Protein AF-A0A9Q5F091-F1 (afdb_monomer_lite)

Foldseek 3Di:
DDDDDDPPPPVVVVVVVVVVVVVVVVVVVVPPPPPPPPPPPPPPPPPCPVPLPPCQPWDFDADPPPGDTGTWGKDAFDADDPVLQVVVVVVVVVVCVVCVVVFDWDWDADDPRDDTDIDTDGDDDPDDGDDGRVVARIWTADPVGDIDGHD

Organism: Rhodococcus hoagii (NCBI:txid43767)

pLDDT: mean 79.14, std 17.38, range [46.16, 98.0]

Structure (mmCIF, N/CA/C/O backbone):
data_AF-A0A9Q5F091-F1
#
_entry.id   AF-A0A9Q5F091-F1
#
loop_
_atom_site.group_PDB
_atom_site.id
_atom_site.type_symbol
_atom_site.label_atom_id
_atom_site.label_alt_id
_atom_site.label_comp_id
_atom_site.label_asym_id
_atom_site.label_entity_id
_atom_site.label_seq_id
_atom_site.pdbx_PDB_ins_code
_atom_site.Cartn_x
_atom_sit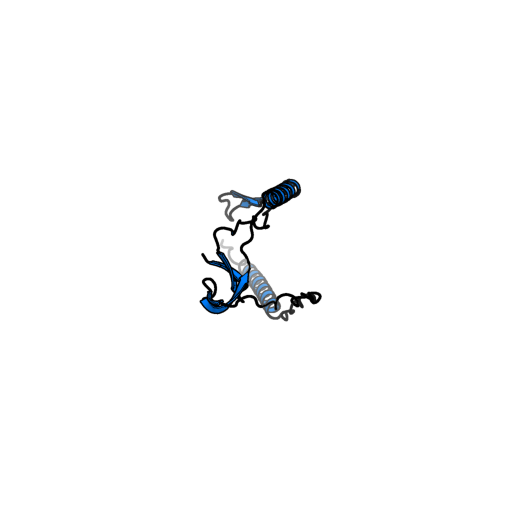e.Cartn_y
_atom_site.Cartn_z
_atom_site.occupancy
_atom_site.B_iso_or_equiv
_atom_site.auth_seq_id
_atom_site.auth_comp_id
_atom_site.auth_asym_id
_atom_site.auth_atom_id
_atom_site.pdbx_PDB_model_num
ATOM 1 N N . MET A 1 1 ? 9.889 -24.388 -79.174 1.00 46.16 1 MET A N 1
ATOM 2 C CA . MET A 1 1 ? 10.856 -24.193 -78.073 1.00 46.16 1 MET A CA 1
ATOM 3 C C . MET A 1 1 ? 10.062 -23.930 -76.803 1.00 46.16 1 MET A C 1
ATOM 5 O O . MET A 1 1 ? 9.652 -22.805 -76.570 1.00 46.16 1 MET A O 1
ATOM 9 N N . THR A 1 2 ? 9.759 -24.978 -76.042 1.00 48.59 2 THR A N 1
ATOM 10 C CA . THR A 1 2 ? 8.957 -24.919 -74.810 1.00 48.59 2 THR A CA 1
ATOM 11 C C . THR A 1 2 ? 9.569 -25.904 -73.822 1.00 48.59 2 THR A C 1
ATOM 13 O O . THR A 1 2 ? 9.268 -27.091 -73.843 1.00 48.59 2 THR A O 1
ATOM 16 N N . ALA A 1 3 ? 10.494 -25.411 -73.001 1.00 50.12 3 ALA A N 1
ATOM 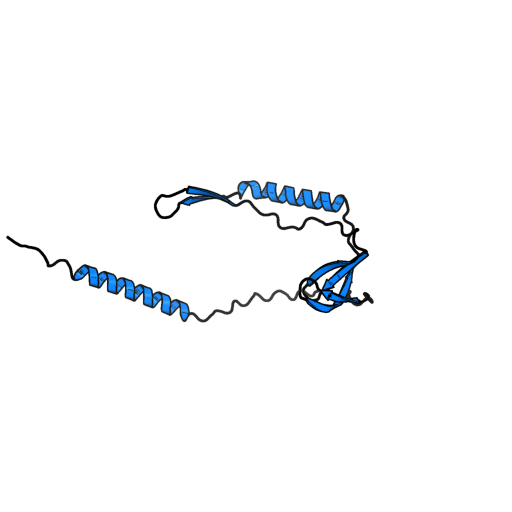17 C CA . ALA A 1 3 ? 11.071 -26.147 -71.883 1.00 50.12 3 ALA A CA 1
ATOM 18 C C . ALA A 1 3 ? 10.627 -25.453 -70.591 1.00 50.12 3 ALA A C 1
ATOM 20 O O . ALA A 1 3 ? 11.285 -24.548 -70.090 1.00 50.12 3 ALA A O 1
ATOM 21 N N . LEU A 1 4 ? 9.457 -25.841 -70.096 1.00 55.97 4 LEU A N 1
ATOM 22 C CA . LEU A 1 4 ? 8.958 -25.486 -68.774 1.00 55.97 4 LEU A CA 1
ATOM 23 C C . LEU A 1 4 ? 8.281 -26.726 -68.188 1.00 55.97 4 LEU A C 1
ATOM 25 O O . LEU A 1 4 ? 7.630 -27.468 -68.918 1.00 55.97 4 LEU A O 1
ATOM 29 N N . SER A 1 5 ? 8.422 -26.885 -66.871 1.00 56.94 5 SER A N 1
ATOM 30 C CA . SER A 1 5 ? 7.653 -27.791 -65.999 1.00 56.94 5 SER A CA 1
ATOM 31 C C . SER A 1 5 ? 8.273 -29.137 -65.612 1.00 56.94 5 SER A C 1
ATOM 33 O O . SER A 1 5 ? 7.636 -30.168 -65.785 1.00 56.94 5 SER A O 1
ATOM 35 N N . ILE A 1 6 ? 9.445 -29.141 -64.955 1.00 56.03 6 ILE A N 1
ATOM 36 C CA . ILE A 1 6 ? 9.858 -30.283 -64.097 1.00 56.03 6 ILE A CA 1
ATOM 37 C C . ILE A 1 6 ? 10.563 -29.840 -62.786 1.00 56.03 6 ILE A C 1
ATOM 39 O O . ILE A 1 6 ? 11.452 -30.521 -62.295 1.00 56.03 6 ILE A O 1
ATOM 43 N N . ILE A 1 7 ? 10.204 -28.695 -62.183 1.00 54.75 7 ILE A N 1
ATOM 44 C CA . ILE A 1 7 ? 10.797 -28.262 -60.884 1.00 54.75 7 ILE A CA 1
ATOM 45 C C . ILE A 1 7 ? 9.779 -28.301 -59.718 1.00 54.75 7 ILE A C 1
ATOM 47 O O . ILE A 1 7 ? 10.146 -28.224 -58.550 1.00 54.75 7 ILE A O 1
ATOM 51 N N . ALA A 1 8 ? 8.490 -28.522 -59.990 1.00 56.31 8 ALA A N 1
ATOM 52 C CA . ALA A 1 8 ? 7.433 -28.398 -58.981 1.00 56.31 8 ALA A CA 1
ATOM 53 C C . ALA A 1 8 ? 7.335 -29.493 -57.880 1.00 56.31 8 ALA A C 1
ATOM 55 O O . ALA A 1 8 ? 6.870 -29.151 -56.792 1.00 56.31 8 ALA A O 1
ATOM 56 N N . PRO A 1 9 ? 7.735 -30.775 -58.052 1.00 56.84 9 PRO A N 1
ATOM 57 C CA . PRO A 1 9 ? 7.363 -31.794 -57.060 1.00 56.84 9 PRO A CA 1
ATOM 58 C C . PRO A 1 9 ? 8.270 -31.853 -55.818 1.00 56.84 9 PRO A C 1
ATOM 60 O O . PRO A 1 9 ? 7.852 -32.386 -54.793 1.00 56.84 9 PRO A O 1
ATOM 63 N N . LEU A 1 10 ? 9.487 -31.293 -55.858 1.00 58.00 10 LEU A N 1
ATOM 64 C CA . LEU A 1 10 ? 10.433 -31.397 -54.734 1.00 58.00 10 LEU A CA 1
ATOM 65 C C . LEU A 1 10 ? 10.138 -30.403 -53.599 1.00 58.00 10 LEU A C 1
ATOM 67 O O . LEU A 1 10 ? 10.298 -30.740 -52.427 1.00 58.00 10 LEU A O 1
ATOM 71 N N . GLY A 1 11 ? 9.653 -29.200 -53.924 1.00 61.00 11 GLY A N 1
ATOM 72 C CA . GLY A 1 11 ? 9.332 -28.182 -52.916 1.00 61.00 11 GLY A CA 1
ATOM 73 C C . GLY A 1 11 ? 8.146 -28.569 -52.030 1.00 61.00 11 GLY A C 1
ATOM 74 O O . GLY A 1 11 ? 8.183 -28.367 -50.817 1.00 61.00 11 GLY A O 1
ATOM 75 N N . LEU A 1 12 ? 7.116 -29.193 -52.614 1.00 66.19 12 LEU A N 1
ATOM 76 C CA . LEU A 1 12 ? 5.919 -29.597 -51.872 1.00 66.19 12 LEU A CA 1
ATOM 77 C C . LEU A 1 12 ? 6.232 -30.697 -50.845 1.00 66.19 12 LEU A C 1
ATOM 79 O O . LEU A 1 12 ? 5.721 -30.675 -49.727 1.00 66.19 12 LEU A O 1
ATOM 83 N N . LEU A 1 13 ? 7.119 -31.627 -51.204 1.00 68.31 13 LEU A N 1
ATOM 84 C CA . LEU A 1 13 ? 7.496 -32.754 -50.352 1.00 68.31 13 LEU A CA 1
ATOM 85 C C . LEU A 1 13 ? 8.322 -32.294 -49.138 1.00 68.31 13 LEU A C 1
ATOM 87 O O . LEU A 1 13 ? 8.102 -32.772 -48.025 1.00 68.31 13 LEU A O 1
ATOM 91 N N . ALA A 1 14 ? 9.193 -31.295 -49.318 1.00 70.19 14 ALA A N 1
ATOM 92 C CA . ALA A 1 14 ? 9.933 -30.672 -48.220 1.00 70.19 14 ALA A CA 1
ATOM 93 C C . ALA A 1 14 ? 9.009 -29.928 -47.235 1.00 70.19 14 ALA A C 1
ATOM 95 O O . ALA A 1 14 ? 9.175 -30.055 -46.022 1.00 70.19 14 ALA A O 1
ATOM 96 N N . ILE A 1 15 ? 7.997 -29.206 -47.732 1.00 69.38 15 ILE A N 1
ATOM 97 C CA . ILE A 1 15 ? 7.033 -28.483 -46.883 1.00 69.38 15 ILE A CA 1
ATOM 98 C C . ILE A 1 15 ? 6.187 -29.462 -46.053 1.00 69.38 15 ILE A C 1
ATOM 100 O O . ILE A 1 15 ? 5.998 -29.247 -44.854 1.00 69.38 15 ILE A O 1
ATOM 104 N N . VAL A 1 16 ? 5.735 -30.571 -46.649 1.00 70.81 16 VAL A N 1
ATOM 105 C CA . VAL A 1 16 ? 4.963 -31.609 -45.940 1.00 70.81 16 VAL A CA 1
ATOM 106 C C . VAL A 1 16 ? 5.805 -32.306 -44.860 1.00 70.81 16 VAL A C 1
ATOM 108 O O . VAL A 1 16 ? 5.307 -32.571 -43.763 1.00 70.81 16 VAL A O 1
ATOM 111 N N . LEU A 1 17 ? 7.094 -32.553 -45.111 1.00 71.88 17 LEU A N 1
ATOM 112 C CA . LEU A 1 17 ? 8.000 -33.134 -44.110 1.00 71.88 17 LEU A CA 1
ATOM 113 C C . LEU A 1 17 ? 8.253 -32.189 -42.924 1.00 71.88 17 LEU A C 1
ATOM 115 O O . LEU A 1 17 ? 8.247 -32.633 -41.776 1.00 71.88 17 LEU A O 1
ATOM 119 N N . ILE A 1 18 ? 8.411 -30.884 -43.170 1.00 68.75 18 ILE A N 1
ATOM 120 C CA . ILE A 1 18 ? 8.593 -29.896 -42.094 1.00 68.75 18 ILE A CA 1
ATOM 121 C C . ILE A 1 18 ? 7.309 -29.760 -41.260 1.00 68.75 18 ILE A C 1
ATOM 123 O O . ILE A 1 18 ? 7.378 -29.755 -40.031 1.00 68.75 18 ILE A O 1
ATOM 127 N N . ALA A 1 19 ? 6.137 -29.715 -41.903 1.00 65.75 19 ALA A N 1
ATOM 128 C CA . ALA A 1 19 ? 4.849 -29.592 -41.217 1.00 65.75 19 ALA A CA 1
ATOM 129 C C . ALA A 1 19 ? 4.502 -30.824 -40.358 1.00 65.75 19 ALA A C 1
ATOM 131 O O . ALA A 1 19 ? 3.948 -30.700 -39.267 1.00 65.75 19 ALA A O 1
ATOM 132 N N . THR A 1 20 ? 4.850 -32.030 -40.811 1.00 69.56 20 THR A N 1
ATOM 133 C CA . THR A 1 20 ? 4.603 -33.257 -40.033 1.00 69.56 20 THR A CA 1
ATOM 134 C C . THR A 1 20 ? 5.562 -33.399 -38.846 1.00 69.56 20 THR A C 1
ATOM 136 O O . THR A 1 20 ? 5.156 -33.870 -37.780 1.00 69.56 20 THR A O 1
ATOM 139 N N . ALA A 1 21 ? 6.809 -32.931 -38.974 1.00 65.19 21 ALA A N 1
ATOM 140 C CA . ALA A 1 21 ? 7.776 -32.914 -37.877 1.00 65.19 21 ALA A CA 1
ATOM 141 C C . ALA A 1 21 ? 7.404 -31.918 -36.759 1.00 65.19 21 ALA A C 1
ATOM 143 O O . ALA A 1 21 ? 7.604 -32.219 -35.579 1.00 65.19 21 ALA A O 1
ATOM 144 N N . THR A 1 22 ? 6.835 -30.754 -37.095 1.00 60.06 22 THR A N 1
ATOM 145 C CA . THR A 1 22 ? 6.376 -29.777 -36.091 1.00 60.06 22 THR A CA 1
ATOM 146 C C . THR A 1 22 ? 5.136 -30.261 -35.344 1.00 60.06 22 THR A C 1
ATOM 148 O O . THR A 1 22 ? 5.084 -30.117 -34.123 1.00 60.06 22 THR A O 1
ATOM 151 N N . LEU A 1 23 ? 4.190 -30.916 -36.027 1.00 64.88 23 LEU A N 1
ATOM 152 C CA . LEU A 1 23 ? 2.995 -31.483 -35.388 1.00 64.88 23 LEU A CA 1
ATOM 153 C C . LEU A 1 23 ? 3.333 -32.594 -34.381 1.00 64.88 23 LEU A C 1
ATOM 155 O O . LEU A 1 23 ? 2.742 -32.633 -33.303 1.00 64.88 23 LEU A O 1
ATOM 159 N N . ARG A 1 24 ? 4.329 -33.446 -34.668 1.00 61.56 24 ARG A N 1
ATOM 160 C CA . ARG A 1 24 ? 4.795 -34.457 -33.698 1.00 61.56 24 ARG A CA 1
ATOM 161 C C . ARG A 1 24 ? 5.388 -33.838 -32.430 1.00 61.56 24 ARG A C 1
ATOM 163 O O . ARG A 1 24 ? 5.062 -34.285 -31.338 1.00 61.56 24 ARG A O 1
ATOM 170 N N . LYS A 1 25 ? 6.184 -32.769 -32.549 1.00 59.47 25 LYS A N 1
ATOM 171 C CA . LYS A 1 25 ? 6.763 -32.087 -31.377 1.00 59.47 25 LYS A CA 1
ATOM 172 C C . LYS A 1 25 ? 5.717 -31.446 -30.461 1.00 59.47 25 LYS A C 1
ATOM 174 O O . LYS A 1 25 ? 5.947 -31.371 -29.259 1.00 59.47 25 LYS A O 1
ATOM 179 N N . VAL A 1 26 ? 4.597 -30.972 -31.008 1.00 59.03 26 VAL A N 1
ATOM 180 C CA . VAL A 1 26 ? 3.511 -30.390 -30.199 1.00 59.03 26 VAL A CA 1
ATOM 181 C C . VAL A 1 26 ? 2.747 -31.483 -29.446 1.00 59.03 26 VAL A C 1
ATOM 183 O O . VAL A 1 26 ? 2.454 -31.303 -28.267 1.00 59.03 26 VAL A O 1
ATOM 186 N N . ALA A 1 27 ? 2.510 -32.639 -30.074 1.00 60.69 27 ALA A N 1
ATOM 187 C CA . ALA A 1 27 ? 1.851 -33.771 -29.419 1.00 60.69 27 ALA A CA 1
ATOM 188 C C . ALA A 1 27 ? 2.673 -34.340 -28.244 1.00 60.69 27 ALA A C 1
ATOM 190 O O . ALA A 1 27 ? 2.112 -34.666 -27.197 1.00 60.69 27 ALA A O 1
ATOM 191 N N . ASP A 1 28 ? 4.003 -34.384 -28.371 1.00 59.84 28 ASP A N 1
ATOM 192 C CA . ASP A 1 28 ? 4.885 -34.846 -27.289 1.00 59.84 28 ASP A CA 1
ATOM 193 C C . ASP A 1 28 ? 4.919 -33.876 -26.089 1.00 59.84 28 ASP A C 1
ATOM 195 O O . ASP A 1 28 ? 5.155 -34.297 -24.954 1.00 59.84 28 ASP A O 1
ATOM 199 N N . LEU A 1 29 ? 4.640 -32.582 -26.298 1.00 59.31 29 LEU A N 1
ATOM 200 C CA . LEU A 1 29 ? 4.561 -31.598 -25.211 1.00 59.31 29 LEU A CA 1
ATOM 201 C C . LEU A 1 29 ? 3.266 -31.717 -24.394 1.00 59.31 29 LEU A C 1
ATOM 203 O O . LEU A 1 29 ? 3.285 -31.427 -23.197 1.00 59.31 29 LEU A O 1
ATOM 207 N N . GLU A 1 30 ? 2.161 -32.172 -24.994 1.00 60.97 30 GLU A N 1
ATOM 208 C CA . GLU A 1 30 ? 0.901 -32.389 -24.266 1.00 60.97 30 GLU A CA 1
ATOM 209 C C . GLU A 1 30 ? 0.921 -33.653 -23.396 1.00 60.97 30 GLU A C 1
ATOM 211 O O . GLU A 1 30 ? 0.246 -33.697 -22.366 1.00 60.97 30 GLU A O 1
ATOM 216 N N . GLN A 1 31 ? 1.722 -34.661 -23.757 1.00 59.34 31 GLN A N 1
ATOM 217 C CA . GLN A 1 31 ? 1.837 -35.907 -22.988 1.00 59.34 31 GLN A CA 1
ATOM 218 C C . GLN A 1 31 ? 2.894 -35.865 -21.881 1.00 59.34 31 GLN A C 1
ATOM 220 O O . GLN A 1 31 ? 3.023 -36.828 -21.120 1.00 59.34 31 GLN A O 1
ATOM 225 N N . ALA A 1 32 ? 3.632 -34.760 -21.737 1.00 57.81 32 ALA A N 1
ATOM 226 C CA . ALA A 1 32 ? 4.542 -34.606 -20.615 1.00 57.81 32 ALA A CA 1
ATOM 227 C C . ALA A 1 32 ? 3.733 -34.686 -19.303 1.00 57.81 32 ALA A C 1
ATOM 229 O O . ALA A 1 32 ? 2.838 -33.861 -19.079 1.00 57.81 32 ALA A O 1
ATOM 230 N N . PRO A 1 33 ? 4.013 -35.663 -18.415 1.00 64.88 33 PRO A N 1
ATOM 231 C CA . PRO A 1 33 ? 3.297 -35.783 -17.158 1.00 64.88 33 PRO A CA 1
ATOM 232 C C . PRO A 1 33 ? 3.464 -34.463 -16.421 1.00 64.88 33 PRO A C 1
ATOM 234 O O . PRO A 1 33 ? 4.595 -34.038 -16.177 1.00 64.88 33 PRO A O 1
ATOM 237 N N . ARG A 1 34 ? 2.340 -33.802 -16.104 1.00 62.59 34 ARG A N 1
ATOM 238 C CA . ARG A 1 34 ? 2.311 -32.570 -15.310 1.00 62.59 34 ARG A CA 1
ATOM 239 C C . ARG A 1 34 ? 3.081 -32.840 -14.029 1.00 62.59 34 ARG A C 1
ATOM 241 O O . ARG A 1 34 ? 2.547 -33.397 -13.068 1.00 62.59 34 ARG A O 1
ATOM 248 N N . ARG A 1 35 ? 4.362 -32.481 -14.043 1.00 60.94 35 ARG A N 1
ATOM 249 C CA . ARG A 1 35 ? 5.259 -32.608 -12.911 1.00 60.94 35 ARG A CA 1
ATOM 250 C C . ARG A 1 35 ? 4.660 -31.665 -11.889 1.00 60.94 35 ARG A C 1
ATOM 252 O O . ARG A 1 35 ? 4.774 -30.451 -12.034 1.00 60.94 35 ARG A O 1
ATOM 259 N N . LYS A 1 36 ? 3.914 -32.216 -10.924 1.00 60.22 36 LYS A N 1
ATOM 260 C CA . LYS A 1 36 ? 3.425 -31.455 -9.780 1.00 60.22 36 LYS A CA 1
ATOM 261 C C . LYS A 1 36 ? 4.671 -30.814 -9.202 1.00 60.22 36 LYS A C 1
ATOM 263 O O . LYS A 1 36 ? 5.530 -31.520 -8.677 1.00 60.22 36 LYS A O 1
ATOM 268 N N . ILE A 1 37 ? 4.808 -29.506 -9.400 1.00 64.44 37 ILE A N 1
ATOM 269 C CA . ILE A 1 37 ? 5.823 -28.710 -8.734 1.00 64.44 37 ILE A CA 1
ATOM 270 C C . ILE A 1 37 ? 5.488 -28.903 -7.261 1.00 64.44 37 ILE A C 1
ATOM 272 O O . ILE A 1 37 ? 4.540 -28.305 -6.752 1.00 64.44 37 ILE A O 1
ATOM 276 N N . ARG A 1 38 ? 6.185 -29.842 -6.610 1.00 55.81 38 ARG A N 1
ATOM 277 C CA . ARG A 1 38 ? 6.217 -29.921 -5.158 1.00 55.81 38 ARG A CA 1
ATOM 278 C C . ARG A 1 38 ? 6.728 -28.553 -4.760 1.00 55.81 38 ARG A C 1
ATOM 280 O O . ARG A 1 38 ? 7.891 -28.238 -5.013 1.00 55.81 38 ARG A O 1
ATOM 287 N N . ARG A 1 39 ? 5.828 -27.712 -4.243 1.00 58.50 39 ARG A N 1
ATOM 288 C CA . ARG A 1 39 ? 6.260 -26.543 -3.492 1.00 58.50 39 ARG A CA 1
ATOM 289 C C . ARG A 1 39 ? 7.262 -27.095 -2.477 1.00 58.50 39 ARG A C 1
ATOM 291 O O . ARG A 1 39 ? 6.912 -28.085 -1.832 1.00 58.50 39 ARG A O 1
ATOM 298 N N . PRO A 1 40 ? 8.498 -26.570 -2.419 1.00 65.06 40 PRO A N 1
ATOM 299 C CA . PRO A 1 40 ? 9.392 -26.927 -1.330 1.00 65.06 40 PRO A CA 1
ATOM 300 C C . PRO A 1 40 ? 8.585 -26.745 -0.054 1.00 65.06 40 PRO A C 1
ATOM 302 O O . PRO A 1 40 ? 7.891 -25.730 0.063 1.00 65.06 40 PRO A O 1
ATOM 305 N N . ASP A 1 41 ? 8.586 -27.773 0.795 1.00 53.56 41 ASP A N 1
ATOM 306 C CA . ASP A 1 41 ? 7.893 -27.763 2.072 1.00 53.56 41 ASP A CA 1
ATOM 307 C C . ASP A 1 41 ? 8.270 -26.451 2.750 1.00 53.56 41 ASP A C 1
ATOM 309 O O . ASP A 1 41 ? 9.414 -26.258 3.167 1.00 53.56 41 ASP A O 1
ATOM 313 N N . SER A 1 42 ? 7.343 -25.486 2.727 1.00 52.97 42 SER A N 1
ATOM 314 C CA . SER A 1 42 ? 7.532 -24.246 3.454 1.00 52.97 42 SER A CA 1
ATOM 315 C C . SER A 1 42 ? 7.755 -24.707 4.884 1.00 52.97 42 SER A C 1
ATOM 317 O O . SER A 1 42 ? 6.882 -25.421 5.393 1.00 52.97 42 SER A O 1
ATOM 319 N N . PRO A 1 43 ? 8.916 -24.400 5.500 1.00 55.78 43 PRO A N 1
ATOM 320 C CA . PRO A 1 43 ? 9.135 -24.756 6.888 1.00 55.78 43 PRO A CA 1
ATOM 321 C C . PRO A 1 43 ? 7.915 -24.236 7.616 1.00 55.78 43 PRO A C 1
ATOM 323 O O . PRO A 1 43 ? 7.555 -23.075 7.405 1.00 55.78 43 PRO A O 1
ATOM 326 N N . ALA A 1 44 ? 7.227 -25.142 8.317 1.00 55.75 44 ALA A N 1
ATOM 327 C CA . ALA A 1 44 ? 6.014 -24.840 9.045 1.00 55.75 44 ALA A CA 1
ATOM 328 C C . ALA A 1 44 ? 6.263 -23.515 9.749 1.00 55.75 44 ALA A C 1
ATOM 330 O O . ALA A 1 44 ? 7.090 -23.432 10.660 1.00 55.75 44 ALA A O 1
ATOM 331 N N . ALA A 1 45 ? 5.643 -22.454 9.231 1.00 53.59 45 ALA A N 1
ATOM 332 C CA . ALA A 1 45 ? 5.605 -21.205 9.934 1.00 53.59 45 ALA A CA 1
ATOM 333 C C . ALA A 1 45 ? 4.763 -21.567 11.142 1.00 53.59 45 ALA A C 1
ATOM 335 O O . ALA A 1 45 ? 3.538 -21.636 11.061 1.00 53.59 45 ALA A O 1
ATOM 336 N N . THR A 1 46 ? 5.443 -21.920 12.229 1.00 48.09 46 THR A N 1
ATOM 337 C CA . THR A 1 46 ? 4.897 -21.928 13.569 1.00 48.09 46 THR A CA 1
ATOM 338 C C . THR A 1 46 ? 4.544 -20.475 13.835 1.00 48.09 46 THR A C 1
ATOM 340 O O . THR A 1 46 ? 5.264 -19.741 14.500 1.00 48.09 46 THR A O 1
ATOM 343 N N . THR A 1 47 ? 3.460 -20.018 13.211 1.00 49.41 47 THR A N 1
ATOM 344 C CA . THR A 1 47 ? 2.727 -18.858 13.651 1.00 49.41 47 THR A CA 1
ATOM 345 C C . THR A 1 47 ? 2.198 -19.287 14.999 1.00 49.41 47 THR A C 1
ATOM 347 O O . THR A 1 47 ? 1.198 -19.998 15.100 1.00 49.41 47 THR A O 1
ATOM 350 N N . THR A 1 48 ? 2.925 -18.908 16.038 1.00 48.22 48 THR A N 1
ATOM 351 C CA . THR A 1 48 ? 2.418 -18.709 17.386 1.00 48.22 48 THR A CA 1
ATOM 352 C C . THR A 1 48 ? 1.285 -17.678 17.316 1.00 48.22 48 THR A C 1
ATOM 354 O O . THR A 1 48 ? 1.386 -16.568 17.816 1.00 48.22 48 THR A O 1
ATOM 357 N N . ASN A 1 49 ? 0.165 -18.062 16.700 1.00 49.84 49 ASN A N 1
ATOM 358 C CA . ASN A 1 49 ? -1.133 -17.397 16.794 1.00 49.84 49 ASN A CA 1
ATOM 359 C C . ASN A 1 49 ? -1.806 -17.731 18.138 1.00 49.84 49 ASN A C 1
ATOM 361 O O . ASN A 1 49 ? -3.019 -17.647 18.281 1.00 49.84 49 ASN A O 1
ATOM 365 N N . THR A 1 50 ? -1.026 -18.115 19.150 1.00 48.84 50 THR A N 1
ATOM 366 C CA . THR A 1 50 ? -1.505 -18.464 20.492 1.00 48.84 50 THR A CA 1
ATOM 367 C C . THR A 1 50 ? -1.856 -17.223 21.325 1.00 48.84 50 THR A C 1
ATOM 369 O O . THR A 1 50 ? -2.220 -17.355 22.484 1.00 48.84 50 THR A O 1
ATOM 372 N N . HIS A 1 51 ? -1.774 -16.015 20.753 1.00 48.53 51 HIS A N 1
ATOM 373 C CA . HIS A 1 51 ? -2.031 -14.757 21.462 1.00 48.53 51 HIS A CA 1
ATOM 374 C C . HIS A 1 51 ? -3.262 -13.967 20.985 1.00 48.53 51 HIS A C 1
ATOM 376 O O . HIS A 1 51 ? -3.470 -12.857 21.460 1.00 48.53 51 HIS A O 1
ATOM 382 N N . LEU A 1 52 ? -4.091 -14.511 20.083 1.00 51.91 52 LEU A N 1
ATOM 383 C CA . LEU A 1 52 ? -5.283 -13.806 19.572 1.00 51.91 52 LEU A CA 1
ATOM 384 C C . LEU A 1 52 ? -6.585 -14.109 20.335 1.00 51.91 52 LEU A C 1
ATOM 386 O O . LEU A 1 52 ? -7.610 -13.507 20.045 1.00 51.91 52 LEU A O 1
ATOM 390 N N . ALA A 1 53 ? -6.562 -14.999 21.330 1.00 46.28 53 ALA A N 1
ATOM 391 C CA . ALA A 1 53 ? -7.744 -15.368 22.115 1.00 46.28 53 ALA A CA 1
ATOM 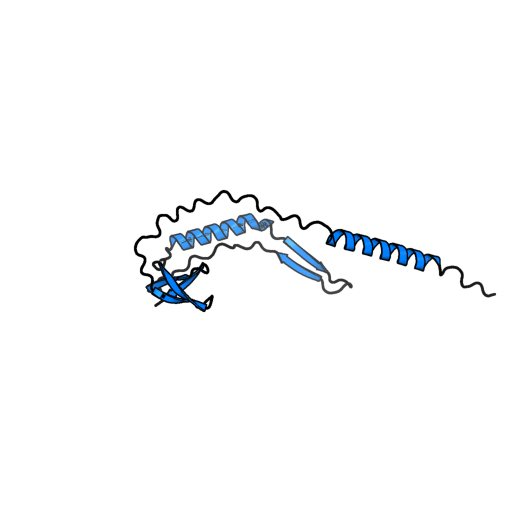392 C C . ALA A 1 53 ? -7.933 -14.490 23.368 1.00 46.28 53 ALA A C 1
ATOM 394 O O . ALA A 1 53 ? -8.264 -14.990 24.439 1.00 46.28 53 ALA A O 1
ATOM 395 N N . THR A 1 54 ? -7.678 -13.186 23.264 1.00 50.97 54 THR A N 1
ATOM 396 C CA . THR A 1 54 ? -8.066 -12.219 24.299 1.00 50.97 54 THR A CA 1
ATOM 397 C C . THR A 1 54 ? -9.342 -11.532 23.841 1.00 50.97 54 THR A C 1
ATOM 399 O O . THR A 1 54 ? -9.219 -10.530 23.151 1.00 50.97 54 THR A O 1
ATOM 402 N N . ASP A 1 55 ? -10.518 -12.094 24.147 1.00 49.56 55 ASP A N 1
ATOM 403 C CA . ASP A 1 55 ? -11.855 -11.461 24.083 1.00 49.56 55 ASP A CA 1
ATOM 404 C C . ASP A 1 55 ? -11.984 -10.252 23.128 1.00 49.56 55 ASP A C 1
ATOM 406 O O . ASP A 1 55 ? -12.424 -9.166 23.512 1.00 49.56 55 ASP A O 1
ATOM 410 N N . GLN A 1 56 ? -11.559 -10.405 21.868 1.00 57.25 56 GLN A N 1
ATOM 411 C CA . GLN A 1 56 ? -11.693 -9.349 20.878 1.00 57.25 56 GLN A CA 1
ATOM 412 C C . GLN A 1 56 ? -13.149 -9.385 20.467 1.00 57.25 56 GLN A C 1
ATOM 414 O O . GLN A 1 56 ? -13.573 -10.318 19.796 1.00 57.25 56 GLN A O 1
ATOM 419 N N . PHE A 1 57 ? -13.914 -8.405 20.941 1.00 60.19 57 PHE A N 1
ATOM 420 C CA . PHE A 1 57 ? -15.325 -8.229 20.631 1.00 60.19 57 PHE A CA 1
ATOM 421 C C . PHE A 1 57 ? -15.593 -8.578 19.156 1.00 60.19 57 PHE A C 1
ATOM 423 O O . PHE A 1 57 ? -15.083 -7.929 18.245 1.00 60.19 57 PHE A O 1
ATOM 430 N N . GLU A 1 58 ? -16.363 -9.635 18.914 1.00 67.56 58 GLU A N 1
ATOM 431 C CA . GLU A 1 58 ? -16.761 -10.038 17.569 1.00 67.56 58 GLU A CA 1
ATOM 432 C C . GLU A 1 58 ? -18.083 -9.348 17.249 1.00 67.56 58 GLU A C 1
ATOM 434 O O . GLU A 1 58 ? -19.100 -9.568 17.906 1.00 67.56 58 GLU A O 1
ATOM 439 N N . ALA A 1 59 ? -18.085 -8.480 16.241 1.00 74.25 59 ALA A N 1
ATOM 440 C CA . ALA A 1 59 ? -19.314 -7.852 15.776 1.00 74.25 59 ALA A CA 1
ATOM 441 C C . ALA A 1 59 ? -19.743 -8.473 14.445 1.00 74.25 59 ALA A C 1
ATOM 443 O O . ALA A 1 59 ? -19.040 -8.340 13.440 1.00 74.25 59 ALA A O 1
ATOM 444 N N . MET A 1 60 ? -20.919 -9.104 14.441 1.00 90.06 60 MET A N 1
ATOM 445 C CA . MET A 1 60 ? -21.549 -9.665 13.245 1.00 90.06 60 MET A CA 1
ATOM 446 C C . MET A 1 60 ? -21.840 -8.555 12.232 1.00 90.06 60 MET A C 1
ATOM 448 O O . MET A 1 60 ? -22.601 -7.629 12.514 1.00 90.06 60 MET A O 1
ATOM 452 N N . THR A 1 61 ? -21.227 -8.622 11.053 1.00 92.94 61 THR A N 1
ATOM 453 C CA . THR A 1 61 ? -21.418 -7.615 10.000 1.00 92.94 61 THR A CA 1
ATOM 454 C C . THR A 1 61 ? -21.150 -8.184 8.608 1.00 92.94 61 THR A C 1
ATOM 456 O O . THR A 1 61 ? -20.663 -9.306 8.462 1.00 92.94 61 THR A O 1
ATOM 459 N N . TYR A 1 62 ? -21.476 -7.400 7.582 1.00 96.00 62 TYR A N 1
ATOM 460 C CA . TYR A 1 62 ? -21.239 -7.716 6.177 1.00 96.00 62 TYR A CA 1
ATOM 461 C C . TYR A 1 62 ? -19.852 -7.238 5.726 1.00 96.00 62 TYR A C 1
ATOM 463 O O . TYR A 1 62 ? -19.500 -6.073 5.922 1.00 96.00 62 TYR A O 1
ATOM 471 N N . CYS A 1 63 ? -19.080 -8.113 5.076 1.00 95.44 63 CYS A N 1
ATOM 472 C CA . CYS A 1 63 ? -17.806 -7.744 4.465 1.00 95.44 63 CYS A CA 1
ATOM 473 C C . CYS A 1 63 ? -18.024 -7.103 3.080 1.00 95.44 63 CYS A C 1
ATOM 475 O O . CYS A 1 63 ? -18.480 -7.789 2.162 1.00 95.44 63 CYS A O 1
ATOM 477 N N . PRO A 1 64 ? -17.610 -5.841 2.852 1.00 96.19 64 PRO A N 1
ATOM 478 C CA . PRO A 1 64 ? -17.793 -5.173 1.560 1.00 96.19 64 PRO A CA 1
ATOM 479 C C . PRO A 1 64 ? -16.941 -5.770 0.429 1.00 96.19 64 PRO A C 1
ATOM 481 O O . PRO A 1 64 ? -17.199 -5.495 -0.738 1.00 96.19 64 PRO A O 1
ATOM 484 N N . SER A 1 65 ? -15.917 -6.567 0.754 1.00 96.62 65 SER A N 1
ATOM 485 C CA . SER A 1 65 ? -15.013 -7.163 -0.239 1.00 96.62 65 SER A CA 1
ATOM 486 C C . SER A 1 65 ? -15.484 -8.522 -0.761 1.00 96.62 65 SER A C 1
ATOM 488 O O . SER A 1 65 ? -15.440 -8.748 -1.965 1.00 96.62 65 SER A O 1
ATOM 490 N N . CYS A 1 66 ? -15.900 -9.442 0.118 1.00 96.38 66 CYS A N 1
ATOM 491 C CA . CYS A 1 66 ? -16.300 -10.804 -0.273 1.00 96.38 66 CYS A CA 1
ATOM 492 C C . CYS A 1 66 ? -17.806 -11.073 -0.150 1.00 96.38 66 CYS A C 1
ATOM 494 O O . CYS A 1 66 ? -18.280 -12.101 -0.625 1.00 96.38 66 CYS A O 1
ATOM 496 N N . GLY A 1 67 ? -18.553 -10.178 0.497 1.00 96.44 67 GLY A N 1
ATOM 497 C CA . GLY A 1 67 ? -19.991 -10.299 0.703 1.00 96.44 67 GLY A CA 1
ATOM 498 C C . GLY A 1 67 ? -20.438 -11.302 1.765 1.00 96.44 67 GLY A C 1
ATOM 499 O O . GLY A 1 67 ? -21.633 -11.552 1.910 1.00 96.44 67 GLY A O 1
ATOM 500 N N . ALA A 1 68 ? -19.509 -11.878 2.527 1.00 93.56 68 ALA A N 1
ATOM 501 C CA . ALA A 1 68 ? -19.855 -12.744 3.646 1.00 93.56 68 ALA A CA 1
ATOM 502 C C . ALA A 1 68 ? -20.441 -11.929 4.811 1.00 93.56 68 ALA A C 1
ATOM 504 O O . ALA A 1 68 ? -19.926 -10.864 5.160 1.00 93.56 68 ALA A O 1
ATOM 505 N N . TYR A 1 69 ? -21.498 -12.457 5.428 1.00 95.56 69 TYR A N 1
ATOM 506 C CA . TYR A 1 69 ? -22.026 -11.977 6.703 1.00 95.56 69 TYR A CA 1
ATOM 507 C C . TYR A 1 69 ? -21.570 -12.926 7.811 1.00 95.56 69 TYR A C 1
ATOM 509 O O . TYR A 1 69 ? -21.832 -14.125 7.736 1.00 95.56 69 TYR A O 1
ATOM 517 N N . GLY A 1 70 ? -20.876 -12.409 8.820 1.00 93.06 70 GLY A N 1
ATOM 518 C CA . GLY A 1 70 ? -20.272 -13.248 9.851 1.00 93.06 70 GLY A CA 1
ATOM 519 C C . GLY A 1 70 ? -19.557 -12.452 10.939 1.00 93.06 70 GLY A C 1
ATOM 520 O O . GLY A 1 70 ? -19.571 -11.211 10.898 1.00 93.06 70 GLY A O 1
ATOM 521 N N . PRO A 1 71 ? -18.945 -13.143 11.914 1.00 93.12 71 PRO A N 1
ATOM 522 C CA . PRO A 1 71 ? -18.093 -12.504 12.900 1.00 93.12 71 PRO A CA 1
ATOM 523 C C . PRO A 1 71 ? -16.847 -11.954 12.207 1.00 93.12 71 PRO A C 1
ATOM 525 O O . PRO A 1 71 ? -16.321 -12.532 11.257 1.00 93.12 71 PRO A O 1
ATOM 528 N N . HIS A 1 72 ? -16.409 -10.789 12.660 1.00 90.50 72 HIS A N 1
ATOM 529 C CA . HIS A 1 72 ? -15.215 -10.129 12.158 1.00 90.50 72 HIS A CA 1
ATOM 530 C C . HIS A 1 72 ? -14.359 -9.738 13.348 1.00 90.50 72 HIS A C 1
ATOM 532 O O . HIS A 1 72 ? -14.882 -9.170 14.312 1.00 90.50 72 HIS A O 1
ATOM 538 N N . LEU A 1 73 ? -13.059 -10.014 13.256 1.00 91.62 73 LEU A N 1
ATOM 539 C CA . LEU A 1 73 ? -12.110 -9.587 14.275 1.00 91.62 73 LEU A CA 1
ATOM 540 C C . LEU A 1 73 ? -12.008 -8.065 14.251 1.00 91.62 73 LEU A C 1
ATOM 542 O O . LEU A 1 73 ? -12.139 -7.434 13.196 1.00 91.62 73 LEU A O 1
ATOM 546 N N . MET A 1 74 ? -11.773 -7.478 15.416 1.00 91.81 74 MET A N 1
ATOM 547 C CA . MET A 1 74 ? -11.655 -6.036 15.576 1.00 91.81 74 MET A CA 1
ATOM 548 C C . MET A 1 74 ? -10.264 -5.697 16.098 1.00 91.81 74 MET A C 1
ATOM 550 O O . MET A 1 74 ? -9.790 -6.292 17.063 1.00 91.81 74 MET A O 1
ATOM 554 N N . ARG A 1 75 ? -9.615 -4.720 15.464 1.00 91.75 75 ARG A N 1
ATOM 555 C CA . ARG A 1 75 ? -8.363 -4.137 15.948 1.00 91.75 75 ARG A CA 1
ATOM 556 C C . ARG A 1 75 ? -8.489 -2.628 16.076 1.00 91.75 75 ARG A C 1
ATOM 558 O O . ARG A 1 75 ? -9.281 -1.986 15.378 1.00 91.75 75 ARG A O 1
ATOM 565 N N . GLU A 1 76 ? -7.653 -2.064 16.932 1.00 93.00 76 GLU A N 1
ATOM 566 C CA . GLU A 1 76 ? -7.546 -0.619 17.061 1.00 93.00 76 GLU A CA 1
ATOM 567 C C . GLU A 1 76 ? -6.991 0.005 15.765 1.00 93.00 76 GLU A C 1
ATOM 569 O O . GLU A 1 76 ? -6.128 -0.595 15.099 1.00 93.00 76 GLU A O 1
ATOM 574 N N . PRO A 1 77 ? -7.480 1.196 15.379 1.00 94.62 77 PRO A N 1
ATOM 575 C CA . PRO A 1 77 ? -6.892 1.969 14.297 1.00 94.62 77 PRO A CA 1
ATOM 576 C C . PRO A 1 77 ? -5.443 2.340 14.614 1.00 94.62 77 PRO A C 1
ATOM 578 O O . PRO A 1 77 ? -5.115 2.787 15.715 1.00 94.62 77 PRO A O 1
ATOM 581 N N . ARG A 1 78 ? -4.558 2.172 13.633 1.00 93.69 78 ARG A N 1
ATOM 582 C CA . ARG A 1 78 ? -3.147 2.533 13.768 1.00 93.69 78 ARG A CA 1
ATOM 583 C C . ARG A 1 78 ? -2.974 4.035 13.614 1.00 93.69 78 ARG A C 1
ATOM 585 O O . ARG A 1 78 ? -3.418 4.619 12.629 1.00 93.69 78 ARG A O 1
ATOM 592 N N . ARG A 1 79 ? -2.258 4.634 14.565 1.00 95.12 79 ARG A N 1
ATOM 593 C CA . ARG A 1 79 ? -1.764 6.007 14.447 1.00 95.12 79 ARG A CA 1
ATOM 594 C C . ARG A 1 79 ? -0.397 5.979 13.796 1.00 95.12 79 ARG A C 1
ATOM 596 O O . ARG A 1 79 ? 0.516 5.352 14.330 1.00 95.12 79 ARG A O 1
ATOM 603 N N . VAL A 1 80 ? -0.259 6.649 12.661 1.00 96.00 80 VAL A N 1
ATOM 604 C CA . VAL A 1 80 ? 1.039 6.754 11.989 1.00 96.00 80 VAL A CA 1
ATOM 605 C C . VAL A 1 80 ? 1.846 7.878 12.618 1.00 96.00 80 VAL A C 1
ATOM 607 O O . VAL A 1 80 ? 1.398 9.022 12.686 1.00 96.00 80 VAL A O 1
ATOM 610 N N . SER A 1 81 ? 3.055 7.557 13.074 1.00 95.81 81 SER A N 1
ATOM 611 C CA . SER A 1 81 ? 3.985 8.565 13.574 1.00 95.81 81 SER A CA 1
ATOM 612 C C . SER A 1 81 ? 4.738 9.242 12.426 1.00 95.81 81 SER A C 1
ATOM 614 O O . SER A 1 81 ? 4.913 8.676 11.344 1.00 95.81 81 SER A O 1
ATOM 616 N N . VAL A 1 82 ? 5.263 10.444 12.678 1.00 96.19 82 VAL A N 1
ATOM 617 C CA . VAL A 1 82 ? 6.172 11.123 11.734 1.00 96.19 82 VAL A CA 1
ATOM 618 C C . VAL A 1 82 ? 7.386 10.239 11.429 1.00 96.19 82 VAL A C 1
ATOM 620 O O . VAL A 1 82 ? 7.769 10.106 10.269 1.00 96.19 82 VAL A O 1
ATOM 623 N N . SER A 1 83 ? 7.921 9.541 12.435 1.00 96.81 83 SER A N 1
ATOM 624 C CA . SER A 1 83 ? 9.039 8.611 12.256 1.00 96.81 83 SER A CA 1
ATOM 625 C C . SER A 1 83 ? 8.725 7.439 11.325 1.00 96.81 83 SER A C 1
ATOM 627 O O . SER A 1 83 ? 9.617 6.995 10.605 1.00 96.81 83 SER A O 1
ATOM 629 N N . ASP A 1 84 ? 7.483 6.947 11.285 1.00 95.19 84 ASP A N 1
ATOM 630 C CA . ASP A 1 84 ? 7.093 5.871 10.363 1.00 95.19 84 ASP A CA 1
ATOM 631 C C . ASP A 1 84 ? 7.112 6.354 8.911 1.00 95.19 84 ASP A C 1
ATOM 633 O O . ASP A 1 84 ? 7.582 5.642 8.016 1.00 95.19 84 ASP A O 1
ATOM 637 N N . ILE A 1 85 ? 6.638 7.584 8.686 1.00 96.25 85 ILE A N 1
ATOM 638 C CA . ILE A 1 85 ? 6.646 8.235 7.372 1.00 96.25 85 ILE A CA 1
ATOM 639 C C . ILE A 1 85 ? 8.088 8.463 6.923 1.00 96.25 85 ILE A C 1
ATOM 641 O O . ILE A 1 85 ? 8.459 8.027 5.835 1.00 96.25 85 ILE A O 1
ATOM 645 N N . GLU A 1 86 ? 8.920 9.066 7.771 1.00 97.62 86 GLU A N 1
ATOM 646 C CA . GLU A 1 86 ? 10.335 9.313 7.473 1.00 97.62 86 GLU A CA 1
ATOM 647 C C . GLU A 1 86 ? 11.099 8.011 7.209 1.00 97.62 86 GLU A C 1
ATOM 649 O O . GLU A 1 86 ? 11.908 7.926 6.282 1.00 97.62 86 GLU A O 1
ATOM 654 N N . ALA A 1 87 ? 10.827 6.961 7.988 1.00 97.44 87 ALA A N 1
ATOM 655 C CA . ALA A 1 87 ? 11.443 5.658 7.788 1.00 97.44 87 ALA A CA 1
ATOM 656 C C . ALA A 1 87 ? 11.027 5.031 6.448 1.00 97.44 87 ALA A C 1
ATOM 658 O O . ALA A 1 87 ? 11.874 4.455 5.761 1.00 97.44 87 ALA A O 1
ATOM 659 N N . TRP A 1 88 ? 9.754 5.150 6.058 1.00 97.56 88 TRP A N 1
ATOM 660 C CA . TRP A 1 88 ? 9.272 4.689 4.754 1.00 97.56 88 TRP A CA 1
ATOM 661 C C . TRP A 1 88 ? 9.888 5.492 3.602 1.00 97.56 88 TRP A C 1
ATOM 663 O O . TRP A 1 88 ? 10.355 4.910 2.624 1.00 97.56 88 TRP A O 1
ATOM 673 N N . GLU A 1 89 ? 9.962 6.818 3.724 1.00 97.94 89 GLU A N 1
ATOM 674 C CA . GLU A 1 89 ? 10.579 7.685 2.716 1.00 97.94 89 GLU A CA 1
ATOM 675 C C . GLU A 1 89 ? 12.066 7.389 2.535 1.00 97.94 89 GLU A C 1
ATOM 677 O O . GLU A 1 89 ? 12.555 7.345 1.401 1.00 97.94 89 GLU A O 1
ATOM 682 N N . ARG A 1 90 ? 12.775 7.125 3.638 1.00 98.00 90 ARG A N 1
ATOM 683 C CA . ARG A 1 90 ? 14.168 6.679 3.615 1.00 98.00 90 ARG A CA 1
ATOM 684 C C . ARG A 1 90 ? 14.313 5.359 2.854 1.00 98.00 90 ARG A C 1
ATOM 686 O O . ARG A 1 90 ? 15.077 5.316 1.895 1.00 98.00 90 ARG A O 1
ATOM 693 N N . ARG A 1 91 ? 13.531 4.323 3.197 1.00 97.44 91 ARG A N 1
ATOM 694 C CA . ARG A 1 91 ? 13.555 3.021 2.492 1.00 97.44 91 ARG A CA 1
ATOM 695 C C . ARG A 1 91 ? 13.222 3.157 1.007 1.00 97.44 91 ARG A C 1
ATOM 697 O O . ARG A 1 91 ? 13.861 2.528 0.165 1.00 97.44 91 ARG A O 1
ATOM 704 N N . ARG A 1 92 ? 12.245 4.005 0.672 1.00 96.38 92 ARG A N 1
ATOM 705 C CA . ARG A 1 92 ? 11.876 4.307 -0.714 1.00 96.38 92 ARG A CA 1
ATOM 706 C C . ARG A 1 92 ? 13.044 4.935 -1.471 1.00 96.38 92 ARG A C 1
ATOM 708 O O . ARG A 1 92 ? 13.320 4.522 -2.593 1.00 96.38 92 ARG A O 1
ATOM 715 N N . ARG A 1 93 ? 13.728 5.914 -0.874 1.00 96.56 93 ARG A N 1
ATOM 716 C CA . ARG A 1 93 ? 14.896 6.572 -1.477 1.00 96.56 93 ARG A CA 1
ATOM 717 C C . ARG A 1 93 ? 16.040 5.584 -1.691 1.00 96.56 93 ARG A C 1
ATOM 719 O O . ARG A 1 93 ? 16.487 5.429 -2.820 1.00 96.56 93 ARG A O 1
ATOM 726 N N . GLU A 1 94 ? 16.409 4.838 -0.652 1.00 95.50 94 GLU A N 1
ATOM 727 C CA . GLU A 1 94 ? 17.447 3.799 -0.712 1.00 95.50 94 GLU A CA 1
ATOM 728 C C . GLU A 1 94 ? 17.163 2.752 -1.801 1.00 95.50 94 GLU A C 1
ATOM 730 O O . GLU A 1 94 ? 18.070 2.317 -2.513 1.00 95.50 94 GLU A O 1
ATOM 735 N N . PHE A 1 95 ? 15.895 2.357 -1.970 1.00 95.19 95 PHE A N 1
ATOM 736 C CA . PHE A 1 95 ? 15.491 1.446 -3.036 1.00 95.19 95 PHE A CA 1
ATOM 737 C C . PHE A 1 95 ? 15.801 2.014 -4.423 1.00 95.19 95 PHE A C 1
ATOM 739 O O . PHE A 1 95 ? 16.402 1.310 -5.235 1.00 95.19 95 PHE A O 1
ATOM 746 N N . PHE A 1 96 ? 15.412 3.262 -4.696 1.00 92.88 96 PHE A N 1
ATOM 747 C CA . PHE A 1 96 ? 15.642 3.888 -6.000 1.00 92.88 96 PHE A CA 1
ATOM 748 C C . PHE A 1 96 ? 17.113 4.228 -6.241 1.00 92.88 96 PHE A C 1
ATOM 750 O O . PHE A 1 96 ? 17.581 4.039 -7.360 1.00 92.88 96 PHE A O 1
ATOM 757 N N . ASP A 1 97 ? 17.853 4.636 -5.210 1.00 93.06 97 ASP A N 1
ATOM 758 C CA . ASP A 1 97 ? 19.290 4.901 -5.314 1.00 93.06 97 ASP A CA 1
ATOM 759 C C . ASP A 1 97 ? 20.048 3.630 -5.715 1.00 93.06 97 ASP A C 1
ATOM 761 O O . ASP A 1 97 ? 20.831 3.642 -6.663 1.00 93.06 97 ASP A O 1
ATOM 765 N N . ARG A 1 98 ? 19.737 2.494 -5.075 1.00 88.56 98 ARG A N 1
ATOM 766 C CA . ARG A 1 98 ? 20.336 1.193 -5.413 1.00 88.56 98 ARG A CA 1
ATOM 767 C C . ARG A 1 98 ? 19.919 0.679 -6.790 1.00 88.56 98 ARG A C 1
ATOM 769 O O . ARG A 1 98 ? 20.672 -0.048 -7.424 1.00 88.56 98 ARG A O 1
ATOM 776 N N . LYS A 1 99 ? 18.695 0.980 -7.225 1.00 90.25 99 LYS A N 1
ATOM 777 C CA . LYS A 1 99 ? 18.108 0.448 -8.464 1.00 90.25 99 LYS A CA 1
ATOM 778 C C . LYS A 1 99 ? 18.231 1.395 -9.655 1.00 90.25 99 LYS A C 1
ATOM 780 O O . LYS A 1 99 ? 17.679 1.112 -10.714 1.00 90.25 99 LYS A O 1
ATOM 785 N N . ARG A 1 100 ? 18.967 2.499 -9.508 1.00 84.94 100 ARG A N 1
ATOM 786 C CA . ARG A 1 100 ? 19.146 3.500 -10.564 1.00 84.94 100 ARG A CA 1
ATOM 787 C C . ARG A 1 100 ? 19.802 2.926 -11.822 1.00 84.94 100 ARG A C 1
ATOM 789 O O . ARG A 1 100 ? 19.429 3.317 -12.921 1.00 84.94 100 ARG A O 1
ATOM 796 N N . GLU A 1 101 ? 20.742 2.000 -11.657 1.00 85.88 101 GLU A N 1
ATOM 797 C CA . GLU A 1 101 ? 21.449 1.333 -12.763 1.00 85.88 101 GLU A CA 1
ATOM 798 C C . GLU A 1 101 ? 20.629 0.200 -13.403 1.00 85.88 101 GLU A C 1
ATOM 800 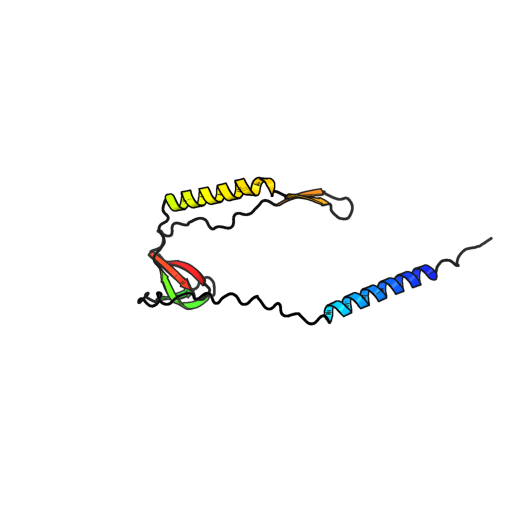O O . GLU A 1 101 ? 20.885 -0.180 -14.541 1.00 85.88 101 GLU A O 1
ATOM 805 N N . ASP A 1 102 ? 19.592 -0.286 -12.714 1.00 85.19 102 ASP A N 1
ATOM 806 C CA . ASP A 1 102 ? 18.734 -1.384 -13.175 1.00 85.19 102 ASP A CA 1
ATOM 807 C C . ASP A 1 102 ? 17.621 -0.913 -14.130 1.00 85.19 102 ASP A C 1
ATOM 809 O O . ASP A 1 102 ? 16.770 -1.709 -14.529 1.00 85.19 102 ASP A O 1
ATOM 813 N N . VAL A 1 103 ? 17.587 0.374 -14.491 1.00 87.69 103 VAL A N 1
ATOM 814 C CA . VAL A 1 103 ? 16.600 0.907 -15.438 1.00 87.69 103 VAL A CA 1
ATOM 815 C C . VAL A 1 103 ? 16.918 0.381 -16.832 1.00 87.69 103 VAL A C 1
ATOM 817 O O . VAL A 1 103 ? 17.840 0.845 -17.504 1.00 87.69 103 VAL A O 1
ATOM 820 N N . GLN A 1 104 ? 16.126 -0.584 -17.289 1.00 86.56 104 GLN A N 1
ATOM 821 C CA . GLN A 1 104 ? 16.299 -1.168 -18.609 1.00 86.56 104 GLN A CA 1
ATOM 822 C C . GLN A 1 104 ? 15.433 -0.433 -19.625 1.00 86.56 104 GLN A C 1
ATOM 824 O O . GLN A 1 104 ? 14.232 -0.231 -19.439 1.00 86.56 104 GLN A O 1
ATOM 829 N N . THR A 1 105 ? 16.061 -0.035 -20.726 1.00 89.88 105 THR A N 1
ATOM 830 C CA . THR A 1 105 ? 15.371 0.571 -21.861 1.00 89.88 105 THR A CA 1
ATOM 831 C C . THR A 1 105 ? 15.348 -0.431 -23.000 1.00 89.88 105 THR A C 1
ATOM 833 O O . THR A 1 105 ? 16.397 -0.831 -23.500 1.00 89.88 105 THR A O 1
ATOM 836 N N . TRP A 1 106 ? 14.150 -0.825 -23.415 1.00 88.81 106 TRP A N 1
ATOM 837 C CA . TRP A 1 106 ? 13.942 -1.779 -24.496 1.00 88.81 106 TRP A CA 1
ATOM 838 C C . TRP A 1 106 ? 13.289 -1.069 -25.672 1.00 88.81 106 TRP A C 1
ATOM 840 O O . TRP A 1 106 ? 12.288 -0.363 -25.519 1.00 88.81 106 TRP A O 1
ATOM 850 N N . THR A 1 107 ? 13.844 -1.261 -26.863 1.00 91.50 107 THR A N 1
ATOM 851 C CA . THR A 1 107 ? 13.223 -0.809 -28.105 1.00 91.50 107 THR A CA 1
ATOM 852 C C . THR A 1 107 ? 12.378 -1.941 -28.674 1.00 91.50 107 THR A C 1
ATOM 854 O O . THR A 1 107 ? 12.874 -3.010 -29.021 1.00 91.50 107 THR A O 1
ATOM 857 N N . VAL A 1 108 ? 11.070 -1.711 -28.758 1.00 90.62 108 VAL A N 1
ATOM 858 C CA . VAL A 1 108 ? 10.128 -2.650 -29.366 1.00 90.62 108 VAL A CA 1
ATOM 859 C C . VAL A 1 108 ? 9.829 -2.162 -30.775 1.00 90.62 108 VAL A C 1
ATOM 861 O O . VAL A 1 108 ? 9.176 -1.133 -30.966 1.00 90.62 108 VAL A O 1
ATOM 864 N N . ALA A 1 109 ? 10.333 -2.893 -31.767 1.00 90.50 109 ALA A N 1
ATOM 865 C CA . ALA A 1 109 ? 10.004 -2.679 -33.169 1.00 90.50 109 ALA A CA 1
ATOM 866 C C . ALA A 1 109 ? 8.795 -3.538 -33.558 1.00 90.50 109 ALA A C 1
ATOM 868 O O . ALA A 1 109 ? 8.737 -4.728 -33.241 1.00 90.50 109 ALA A O 1
ATOM 869 N N . ALA A 1 110 ? 7.829 -2.943 -34.260 1.00 87.19 110 ALA A N 1
ATOM 870 C CA . ALA A 1 110 ? 6.717 -3.698 -34.821 1.00 87.19 110 ALA A CA 1
ATOM 871 C C . ALA A 1 110 ? 7.202 -4.608 -35.963 1.00 87.19 110 ALA A C 1
ATOM 873 O O . ALA A 1 110 ? 8.012 -4.205 -36.805 1.00 87.19 110 ALA A O 1
ATOM 874 N N . TRP A 1 111 ? 6.668 -5.828 -36.021 1.00 79.75 111 TRP A N 1
ATOM 875 C CA . TRP A 1 111 ? 6.901 -6.746 -37.134 1.00 79.75 111 TRP A CA 1
ATOM 876 C C . TRP A 1 111 ? 6.305 -6.131 -38.413 1.00 79.75 111 TRP A C 1
ATOM 878 O O . TRP A 1 111 ? 5.095 -5.938 -38.494 1.00 79.75 111 TRP A O 1
ATOM 888 N N . GLY A 1 112 ? 7.155 -5.750 -39.374 1.00 85.56 112 GLY A N 1
ATOM 889 C CA . GLY A 1 112 ? 6.752 -5.034 -40.597 1.00 85.56 112 GLY A CA 1
ATOM 890 C C . GLY A 1 112 ? 7.393 -3.655 -40.809 1.00 85.56 112 GLY A C 1
ATOM 891 O O . GLY A 1 112 ? 6.987 -2.942 -41.719 1.00 85.56 112 GLY A O 1
ATOM 892 N N . GLY A 1 113 ? 8.380 -3.259 -39.994 1.00 80.31 113 GLY A N 1
ATOM 893 C CA . GLY A 1 113 ? 9.123 -2.000 -40.188 1.00 80.31 113 GLY A CA 1
ATOM 894 C C . GLY A 1 113 ? 8.383 -0.741 -39.712 1.00 80.31 113 GLY A C 1
ATOM 895 O O . GLY A 1 113 ? 8.781 0.371 -40.048 1.00 80.31 113 GLY A O 1
ATOM 896 N N . GLY A 1 114 ? 7.304 -0.915 -38.943 1.00 76.50 114 GLY A N 1
ATOM 897 C CA . GLY A 1 114 ? 6.518 0.171 -38.355 1.00 76.50 114 GLY A CA 1
ATOM 898 C C . GLY A 1 114 ? 7.111 0.756 -37.065 1.00 76.50 114 GLY A C 1
ATOM 899 O O . GLY A 1 114 ? 8.243 0.466 -36.685 1.00 76.50 114 GLY A O 1
ATOM 900 N N . SER A 1 115 ? 6.309 1.584 -36.381 1.00 66.12 115 SER A N 1
ATOM 901 C CA . SER A 1 115 ? 6.705 2.417 -35.233 1.00 66.12 115 SER A CA 1
ATOM 902 C C . SER A 1 115 ? 7.572 1.689 -34.201 1.00 66.12 115 SER A C 1
ATOM 904 O O . SER A 1 115 ? 7.151 0.679 -33.632 1.00 66.12 115 SER A O 1
ATOM 906 N N . VAL A 1 116 ? 8.738 2.263 -33.908 1.00 86.75 116 VAL A N 1
ATOM 907 C CA . VAL A 1 116 ? 9.585 1.870 -32.780 1.00 86.75 116 VAL A CA 1
ATOM 908 C C . VAL A 1 116 ? 9.046 2.555 -31.530 1.00 86.75 116 VAL A C 1
ATOM 910 O O . VAL A 1 116 ? 8.935 3.780 -31.491 1.00 86.75 116 VAL A O 1
ATOM 913 N N .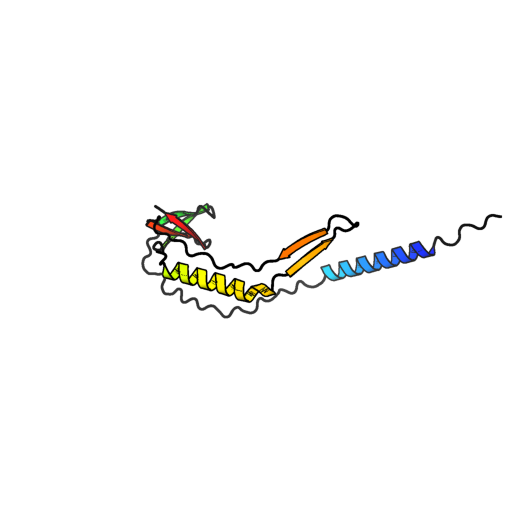 ARG A 1 117 ? 8.688 1.772 -30.511 1.00 87.56 117 ARG A N 1
ATOM 914 C CA . ARG A 1 117 ? 8.351 2.299 -29.184 1.00 87.56 117 ARG A CA 1
ATOM 915 C C . ARG A 1 117 ? 9.470 1.958 -28.217 1.00 87.56 117 ARG A C 1
ATOM 917 O O . ARG A 1 117 ? 9.898 0.810 -28.137 1.00 87.56 117 ARG A O 1
ATOM 924 N N . THR A 1 118 ? 9.915 2.956 -27.471 1.00 91.44 118 THR A N 1
ATOM 925 C CA . THR A 1 118 ? 10.854 2.768 -26.368 1.00 91.44 118 THR A CA 1
ATOM 926 C C . THR A 1 118 ? 10.056 2.528 -25.095 1.00 91.44 118 THR A C 1
ATOM 928 O O . THR A 1 118 ? 9.216 3.351 -24.732 1.00 91.44 118 THR A O 1
ATOM 931 N N . ILE A 1 119 ? 10.294 1.396 -24.439 1.00 89.62 119 ILE A N 1
ATOM 932 C CA . ILE A 1 119 ? 9.713 1.065 -23.139 1.00 89.62 119 ILE A CA 1
ATOM 933 C C . ILE A 1 119 ? 10.831 1.164 -22.107 1.00 89.62 119 ILE A C 1
ATOM 935 O O . ILE A 1 119 ? 11.866 0.510 -22.240 1.00 89.62 119 ILE A O 1
ATOM 939 N N . THR A 1 120 ? 10.617 1.984 -21.085 1.00 89.88 120 THR A N 1
ATOM 940 C CA . THR A 1 120 ? 11.504 2.070 -19.925 1.00 89.88 120 THR A CA 1
ATOM 941 C C . THR A 1 120 ? 10.888 1.248 -18.802 1.00 89.88 120 THR A C 1
ATOM 943 O O . THR A 1 120 ? 9.819 1.602 -18.303 1.00 89.88 120 THR A O 1
ATOM 946 N N . ASP A 1 121 ? 11.540 0.151 -18.420 1.00 89.06 121 ASP A N 1
ATOM 947 C CA . ASP A 1 121 ? 11.138 -0.642 -17.260 1.00 89.06 121 ASP A CA 1
ATOM 948 C C . ASP A 1 121 ? 11.852 -0.096 -16.020 1.00 89.06 121 ASP A C 1
ATOM 950 O O . ASP A 1 121 ? 13.057 -0.281 -15.830 1.00 89.06 121 ASP A O 1
ATOM 954 N N . ALA A 1 122 ? 11.113 0.675 -15.223 1.00 87.88 122 ALA A N 1
ATOM 955 C CA . ALA A 1 122 ? 11.622 1.271 -14.000 1.00 87.88 122 ALA A CA 1
ATOM 956 C C . ALA A 1 122 ? 11.346 0.348 -12.799 1.00 87.88 122 ALA A C 1
ATOM 958 O O . ALA A 1 122 ? 10.254 -0.216 -12.682 1.00 87.88 122 ALA A O 1
ATOM 959 N N . PRO A 1 123 ? 12.290 0.232 -11.849 1.00 91.56 123 PRO A N 1
ATOM 960 C CA . PRO A 1 123 ? 12.099 -0.571 -10.648 1.00 91.56 123 PRO A CA 1
ATOM 961 C C . PRO A 1 123 ? 10.876 -0.087 -9.851 1.00 91.56 123 PRO A C 1
ATOM 963 O O . PRO A 1 123 ? 10.686 1.109 -9.634 1.00 91.56 123 PRO A O 1
ATOM 966 N N . THR A 1 124 ? 10.048 -1.020 -9.371 1.00 92.44 124 THR A N 1
ATOM 967 C CA . THR A 1 124 ? 8.829 -0.698 -8.610 1.00 92.44 124 THR A CA 1
ATOM 968 C C . THR A 1 124 ? 9.028 -0.907 -7.110 1.00 92.44 124 THR A C 1
ATOM 970 O O . THR A 1 124 ? 9.307 -2.014 -6.650 1.00 92.44 124 THR A O 1
ATOM 973 N N . PHE A 1 125 ? 8.852 0.159 -6.326 1.00 94.44 125 PHE A N 1
ATOM 974 C CA . PHE A 1 125 ? 8.841 0.082 -4.864 1.00 94.44 125 PHE A CA 1
ATOM 975 C C . PHE A 1 125 ? 7.461 -0.391 -4.384 1.00 94.44 125 PHE A C 1
ATOM 977 O O . PHE A 1 125 ? 6.475 0.326 -4.538 1.00 94.44 125 PHE A O 1
ATOM 984 N N . ARG A 1 126 ? 7.380 -1.619 -3.854 1.00 94.88 126 ARG A N 1
ATOM 985 C CA . ARG A 1 126 ? 6.108 -2.294 -3.516 1.00 94.88 126 ARG A CA 1
ATOM 986 C C . ARG A 1 126 ? 5.668 -2.145 -2.061 1.00 94.88 126 ARG A C 1
ATOM 988 O O . ARG A 1 126 ? 4.593 -2.622 -1.711 1.00 94.88 126 ARG A O 1
ATOM 995 N N . GLU A 1 127 ? 6.491 -1.546 -1.207 1.00 94.00 127 GLU A N 1
ATOM 996 C CA . GLU A 1 127 ? 6.145 -1.389 0.204 1.00 94.00 127 GLU A CA 1
ATOM 997 C C . GLU A 1 127 ? 5.007 -0.363 0.353 1.00 94.00 127 GLU A C 1
ATOM 999 O O . GLU A 1 127 ? 5.150 0.773 -0.118 1.00 94.00 127 GLU A O 1
ATOM 1004 N N . PRO A 1 128 ? 3.875 -0.728 0.984 1.00 93.31 128 PRO A N 1
ATOM 1005 C CA . PRO A 1 128 ? 2.754 0.186 1.145 1.00 93.31 128 PRO A CA 1
ATOM 1006 C C . PRO A 1 128 ? 3.165 1.378 2.008 1.00 93.31 128 PRO A C 1
ATOM 1008 O O . PRO A 1 128 ? 3.909 1.236 2.979 1.00 93.31 128 PRO A O 1
ATOM 1011 N N . ARG A 1 129 ? 2.674 2.566 1.651 1.00 95.31 129 ARG A N 1
ATOM 1012 C CA . ARG A 1 129 ? 2.857 3.756 2.482 1.00 95.31 129 ARG A CA 1
ATOM 1013 C C . ARG A 1 129 ? 2.100 3.562 3.803 1.00 95.31 129 ARG A C 1
ATOM 1015 O O . ARG A 1 129 ? 0.952 3.122 3.746 1.00 95.31 129 ARG A O 1
ATOM 1022 N N . PRO A 1 130 ? 2.686 3.908 4.962 1.00 95.06 130 PRO A N 1
ATOM 1023 C CA . PRO A 1 130 ? 1.940 3.990 6.211 1.00 95.06 130 PRO A CA 1
ATOM 1024 C C . PRO A 1 130 ? 0.730 4.919 6.045 1.00 95.06 130 PRO A C 1
ATOM 1026 O O . PRO A 1 130 ? 0.877 6.044 5.564 1.00 95.06 130 PRO A O 1
ATOM 1029 N N . VAL A 1 131 ? -0.457 4.435 6.407 1.00 94.31 131 VAL A N 1
ATOM 1030 C CA . VAL A 1 131 ? -1.715 5.193 6.355 1.00 94.31 131 VAL A CA 1
ATOM 1031 C C . VAL A 1 131 ? -2.168 5.447 7.779 1.00 94.31 131 VAL A C 1
ATOM 1033 O O . VAL A 1 131 ? -2.208 4.511 8.575 1.00 94.31 131 VAL A O 1
ATOM 1036 N N . ASP A 1 132 ? -2.475 6.704 8.089 1.00 95.06 132 ASP A N 1
ATOM 1037 C CA . ASP A 1 132 ? -3.067 7.048 9.374 1.00 95.06 132 ASP A CA 1
ATOM 1038 C C . ASP A 1 132 ? -4.539 6.629 9.383 1.00 95.06 132 ASP A C 1
ATOM 1040 O O . ASP A 1 132 ? -5.321 7.072 8.546 1.00 95.06 132 ASP A O 1
ATOM 1044 N N . GLU A 1 133 ? -4.907 5.749 10.308 1.00 96.19 133 GLU A N 1
ATOM 1045 C CA . GLU A 1 133 ? -6.248 5.161 10.386 1.00 96.19 133 GLU A CA 1
ATOM 1046 C C . GLU A 1 133 ? -7.118 5.875 11.440 1.00 96.19 133 GLU A C 1
ATOM 1048 O O . GLU A 1 133 ? -8.204 5.404 11.769 1.00 96.19 133 GLU A O 1
ATOM 1053 N N . THR A 1 134 ? -6.664 7.018 11.973 1.00 94.81 134 THR A N 1
ATOM 1054 C CA . THR A 1 134 ? -7.332 7.784 13.047 1.00 94.81 134 THR A CA 1
ATOM 1055 C C . THR A 1 134 ? -8.744 8.259 12.715 1.00 94.81 134 THR A C 1
ATOM 1057 O O . THR A 1 134 ? -9.506 8.576 13.627 1.00 94.81 134 THR A O 1
ATOM 1060 N N . GLU A 1 135 ? -9.122 8.297 11.437 1.00 95.88 135 GLU A N 1
ATOM 1061 C CA . GLU A 1 135 ? -10.485 8.634 11.014 1.00 95.88 135 GLU A CA 1
ATOM 1062 C C . GLU A 1 135 ? -11.522 7.535 11.304 1.00 95.88 135 GLU A C 1
ATOM 1064 O O . GLU A 1 135 ? -12.724 7.743 11.106 1.00 95.88 135 GLU A O 1
ATOM 1069 N N . HIS A 1 136 ? -11.067 6.363 11.739 1.00 94.94 136 HIS A N 1
ATOM 1070 C CA . HIS A 1 136 ? -11.897 5.226 12.100 1.00 94.94 136 HIS A CA 1
ATOM 1071 C C . HIS A 1 136 ? -11.914 5.039 13.614 1.00 94.94 136 HIS A C 1
ATOM 1073 O O . HIS A 1 136 ? -10.925 5.293 14.296 1.00 94.94 136 HIS A O 1
ATOM 1079 N N . THR A 1 137 ? -13.032 4.560 14.149 1.00 93.50 137 THR A N 1
ATOM 1080 C CA . THR A 1 137 ? -13.141 4.158 15.557 1.00 93.50 137 THR A CA 1
ATOM 1081 C C . THR A 1 137 ? -12.654 2.728 15.763 1.00 93.50 137 THR A C 1
ATOM 1083 O O . THR A 1 137 ? -12.119 2.392 16.816 1.00 93.50 137 THR A O 1
ATOM 1086 N N . THR A 1 138 ? -12.801 1.867 14.755 1.00 92.94 138 THR A N 1
ATOM 1087 C CA . THR A 1 138 ? -12.351 0.469 14.784 1.00 92.94 138 THR A CA 1
ATOM 1088 C C . THR A 1 138 ? -12.055 -0.022 13.373 1.00 92.94 138 THR A C 1
ATOM 1090 O O . THR A 1 138 ? -12.726 0.373 12.416 1.00 92.94 138 THR A O 1
ATOM 1093 N N . ILE A 1 139 ? -11.072 -0.915 13.242 1.00 94.81 139 ILE A N 1
ATOM 1094 C CA . ILE A 1 139 ? -10.806 -1.640 12.000 1.00 94.81 139 ILE A CA 1
ATOM 1095 C C . ILE A 1 139 ? -11.302 -3.073 12.138 1.00 94.81 139 ILE A C 1
ATOM 1097 O O . ILE A 1 139 ? -10.969 -3.770 13.096 1.00 94.81 139 ILE A O 1
ATOM 1101 N N . ARG A 1 140 ? -12.085 -3.518 11.159 1.00 93.19 140 ARG A N 1
ATOM 1102 C CA . ARG A 1 140 ? -12.607 -4.883 11.078 1.00 93.19 140 ARG A CA 1
ATOM 1103 C C . ARG A 1 140 ? -11.760 -5.718 10.141 1.00 93.19 140 ARG A C 1
ATOM 1105 O O . ARG A 1 140 ? -11.335 -5.221 9.101 1.00 93.19 140 ARG A O 1
ATOM 1112 N N . ILE A 1 141 ? -11.573 -6.986 10.483 1.00 94.44 141 ILE A N 1
ATOM 1113 C CA . ILE A 1 141 ? -10.800 -7.952 9.707 1.00 94.44 141 ILE A CA 1
ATOM 1114 C C . ILE A 1 141 ? -11.707 -9.139 9.381 1.00 94.44 141 ILE A C 1
ATOM 1116 O O . ILE A 1 141 ? -12.253 -9.788 10.273 1.00 94.44 141 ILE A O 1
ATOM 1120 N N . CYS A 1 142 ? -11.881 -9.412 8.088 1.00 93.69 142 CYS A N 1
ATOM 1121 C CA . CYS A 1 142 ? -12.601 -10.593 7.608 1.00 93.69 142 CYS A CA 1
ATOM 1122 C C . CYS A 1 142 ? -11.673 -11.798 7.483 1.00 93.69 142 CYS A C 1
ATOM 1124 O O . CYS A 1 142 ? -10.483 -11.646 7.219 1.00 93.69 142 CYS A O 1
ATOM 1126 N N . GLU A 1 143 ? -12.243 -13.001 7.537 1.00 93.06 143 GLU A N 1
ATOM 1127 C CA . GLU A 1 143 ? -11.552 -14.255 7.217 1.00 93.06 143 GLU A CA 1
ATOM 1128 C C . GLU A 1 143 ? -10.976 -14.279 5.790 1.00 93.06 143 GLU A C 1
ATOM 1130 O O . GLU A 1 143 ? -9.992 -14.967 5.528 1.00 93.06 143 GLU A O 1
ATOM 1135 N N . CYS A 1 144 ? -11.517 -13.474 4.863 1.00 94.06 144 CYS A N 1
ATOM 1136 C CA . CYS A 1 144 ? -10.916 -13.295 3.536 1.00 94.06 144 CYS A CA 1
ATOM 1137 C C . CYS A 1 144 ? -9.608 -12.472 3.546 1.00 94.06 144 CYS A C 1
ATOM 1139 O O . CYS A 1 144 ? -9.006 -12.259 2.491 1.00 94.06 144 CYS A O 1
ATOM 1141 N N . GLY A 1 145 ? -9.178 -11.982 4.714 1.00 93.19 145 GLY A N 1
ATOM 1142 C CA . GLY A 1 145 ? -7.948 -11.213 4.913 1.00 93.19 145 GLY A CA 1
ATOM 1143 C C . GLY A 1 145 ? -8.054 -9.735 4.535 1.00 93.19 145 GLY A C 1
ATOM 1144 O O . GLY A 1 145 ? -7.034 -9.058 4.416 1.00 93.19 145 GLY A O 1
ATOM 1145 N N . LYS A 1 146 ? -9.266 -9.226 4.289 1.00 95.56 146 LYS A N 1
ATOM 1146 C CA . LYS A 1 146 ? -9.503 -7.808 3.994 1.00 95.56 146 LYS A CA 1
ATOM 1147 C C . LYS A 1 146 ? -9.876 -7.045 5.253 1.00 95.56 146 LYS A C 1
ATOM 1149 O O . LYS A 1 146 ? -10.644 -7.536 6.081 1.00 95.56 146 LYS A O 1
ATOM 1154 N N . GLU A 1 147 ? -9.345 -5.832 5.337 1.00 94.56 147 GLU A N 1
ATOM 1155 C CA .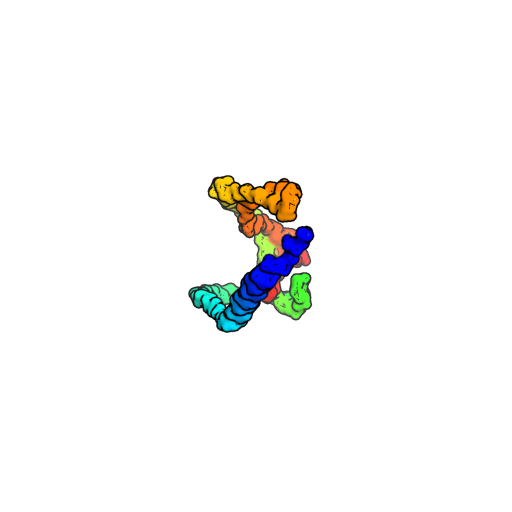 GLU A 1 147 ? -9.583 -4.898 6.429 1.00 94.56 147 GLU A CA 1
ATOM 1156 C C . GLU A 1 147 ? -10.410 -3.708 5.943 1.00 94.56 147 GLU A C 1
ATOM 1158 O O . GLU A 1 147 ? -10.248 -3.267 4.802 1.00 94.56 147 GLU A O 1
ATOM 1163 N N . TRP A 1 148 ? -11.283 -3.174 6.798 1.00 95.06 148 TRP A N 1
ATOM 1164 C CA . TRP A 1 148 ? -11.959 -1.902 6.540 1.00 95.06 148 TRP A CA 1
ATOM 1165 C C . TRP A 1 148 ? -12.290 -1.166 7.835 1.00 95.06 148 TRP A C 1
ATOM 1167 O O . TRP A 1 148 ? -12.536 -1.775 8.879 1.00 95.06 148 TRP A O 1
ATOM 1177 N N . GLY A 1 149 ? -12.295 0.161 7.749 1.00 92.31 149 GLY A N 1
ATOM 1178 C CA . GLY A 1 149 ? -12.619 1.026 8.871 1.00 92.31 149 GLY A CA 1
ATOM 1179 C C . GLY A 1 149 ? -14.118 1.212 9.072 1.00 92.31 149 GLY A C 1
ATOM 1180 O O . GLY A 1 149 ? -14.883 1.338 8.113 1.00 92.31 149 GLY A O 1
ATOM 1181 N N . GLN A 1 150 ? -14.527 1.261 10.336 1.00 89.19 150 GLN A N 1
ATOM 1182 C CA . GLN A 1 150 ? -15.839 1.722 10.777 1.00 89.19 150 GLN A CA 1
ATOM 1183 C C . GLN A 1 150 ? -15.681 3.066 11.502 1.00 89.19 150 GLN A C 1
ATOM 1185 O O . GLN A 1 150 ? -14.693 3.276 12.205 1.00 89.19 150 GLN A O 1
ATOM 1190 N N . LYS A 1 151 ? -16.640 3.975 11.295 1.00 86.75 151 LYS A N 1
ATOM 1191 C CA . LYS A 1 151 ? -16.780 5.222 12.058 1.00 86.75 151 LYS A CA 1
ATOM 1192 C C . LYS A 1 151 ? -17.740 5.003 13.216 1.00 86.75 151 LYS A C 1
ATOM 1194 O O . LYS A 1 151 ? -18.764 4.318 12.993 1.00 86.75 151 LYS A O 1
#

Secondary structure (DSSP, 8-state):
-----SSHHHHHHHHHHHHHHHHHHHHHHHSS-----------------TT--S------EE-TTT--EE--EEEPPPPPPHHHHHHHHHHHHHHHHHHGGG-EEEEEE-TTS--EEEEEEPPP--SPPP---TT-SEEEE-TTS-EEEE-

Sequence (151 aa):
MTALSIIAPLGLLAIVLIATATLRKVADLEQAPRRKIRRPDSPAATTTNTHLATDQFEAMTYCPSCGAYGPHLMREPRRVSVSDIEAWERRRREFFDRKREDVQTWTVAAWGGGSVRTITDAPTFREPRPVDETEHTTIRICECGKEWGQK

Radius of gyration: 30.6 Å; chains: 1; bounding box: 44×47×102 Å